Protein AF-A0A1E1VY63-F1 (afdb_monomer_lite)

Structure (mmCIF, N/CA/C/O backbone):
data_AF-A0A1E1VY63-F1
#
_entry.id   AF-A0A1E1VY63-F1
#
loop_
_atom_site.group_PDB
_atom_site.id
_atom_site.type_symbol
_atom_site.label_atom_id
_atom_site.label_alt_id
_atom_site.label_comp_id
_atom_site.label_asym_id
_atom_site.label_entity_id
_atom_site.label_seq_id
_atom_site.pdbx_PDB_ins_code
_atom_site.Cartn_x
_atom_site.Cartn_y
_atom_site.Cartn_z
_atom_site.occupancy
_atom_site.B_iso_or_equiv
_atom_site.auth_seq_id
_atom_site.auth_comp_id
_atom_site.auth_asym_id
_atom_site.auth_atom_id
_atom_site.pdbx_PDB_model_num
ATOM 1 N N . ALA A 1 1 ? -16.453 18.195 1.037 1.00 46.56 1 ALA A N 1
ATOM 2 C CA . ALA A 1 1 ? -15.421 17.141 0.961 1.00 46.56 1 ALA A CA 1
ATOM 3 C C . ALA A 1 1 ? -16.088 15.814 1.289 1.00 46.56 1 ALA A C 1
ATOM 5 O O . ALA A 1 1 ? -16.779 15.755 2.299 1.00 46.56 1 ALA A O 1
ATOM 6 N N . ASN A 1 2 ? -15.951 14.809 0.423 1.00 53.44 2 ASN A N 1
ATOM 7 C CA . ASN A 1 2 ? -16.642 13.525 0.556 1.00 53.44 2 ASN A CA 1
ATOM 8 C C . ASN A 1 2 ? -16.013 12.707 1.696 1.00 53.44 2 ASN A C 1
ATOM 10 O O . ASN A 1 2 ? -14.843 12.323 1.635 1.00 53.44 2 ASN A O 1
ATOM 14 N N . THR A 1 3 ? -16.772 12.477 2.765 1.00 59.41 3 THR A N 1
ATOM 15 C CA . THR A 1 3 ? -16.393 11.555 3.843 1.00 59.41 3 THR A CA 1
ATOM 16 C C . THR A 1 3 ? -16.522 10.128 3.335 1.00 59.41 3 THR A C 1
ATOM 18 O O . THR A 1 3 ? -17.614 9.726 2.935 1.00 59.41 3 THR A O 1
ATOM 21 N N . HIS A 1 4 ? -15.422 9.381 3.347 1.00 68.50 4 HIS A N 1
ATOM 22 C CA . HIS A 1 4 ? -15.419 7.967 2.997 1.00 68.50 4 HIS A CA 1
ATOM 23 C C . HIS A 1 4 ? -15.412 7.170 4.298 1.00 68.50 4 HIS A C 1
ATOM 25 O O . HIS A 1 4 ? -14.669 7.474 5.233 1.00 68.50 4 HIS A O 1
ATOM 31 N N . MET A 1 5 ? -16.284 6.173 4.383 1.00 72.31 5 MET A N 1
ATOM 32 C CA . MET A 1 5 ? -16.351 5.291 5.540 1.00 72.31 5 MET A CA 1
ATOM 33 C C . MET A 1 5 ? -15.782 3.945 5.133 1.00 72.31 5 MET A C 1
ATOM 35 O O . MET A 1 5 ? -16.291 3.315 4.209 1.00 72.31 5 MET A O 1
ATOM 39 N N . LEU A 1 6 ? -14.729 3.528 5.828 1.00 74.25 6 LEU A N 1
ATOM 40 C CA . LEU A 1 6 ? -14.216 2.176 5.710 1.00 74.25 6 LEU A CA 1
ATOM 41 C C . LEU A 1 6 ? -14.984 1.297 6.693 1.00 74.25 6 LEU A C 1
ATOM 43 O O . LEU A 1 6 ? -15.172 1.650 7.864 1.00 74.25 6 LEU A O 1
ATOM 47 N N . TYR A 1 7 ? -15.429 0.151 6.196 1.00 75.12 7 TYR A N 1
ATOM 48 C CA . TYR A 1 7 ? -16.068 -0.891 6.980 1.00 75.12 7 TYR A CA 1
ATOM 49 C C . TYR A 1 7 ? -15.297 -2.179 6.774 1.00 75.12 7 TYR A C 1
ATOM 51 O O . TYR A 1 7 ? -14.903 -2.489 5.651 1.00 75.12 7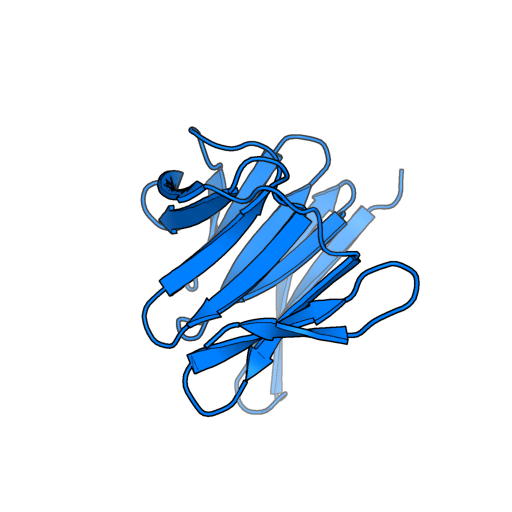 TYR A O 1
ATOM 59 N N . LYS A 1 8 ? -15.123 -2.941 7.847 1.00 74.50 8 LYS A N 1
ATOM 60 C CA . LYS A 1 8 ? -14.529 -4.266 7.782 1.00 74.50 8 LYS A CA 1
ATOM 61 C C . LYS A 1 8 ? -15.587 -5.309 8.082 1.00 74.50 8 LYS A C 1
ATOM 63 O O . LYS A 1 8 ? -16.364 -5.170 9.030 1.00 74.50 8 LYS A O 1
ATOM 68 N N . VAL A 1 9 ? -15.641 -6.307 7.212 1.00 76.00 9 VAL A N 1
ATOM 69 C CA . VAL A 1 9 ? -16.637 -7.369 7.239 1.00 76.00 9 VAL A CA 1
ATOM 70 C C . VAL A 1 9 ? -15.951 -8.656 7.678 1.00 76.00 9 VAL A C 1
ATOM 72 O O . VAL A 1 9 ? -14.944 -9.046 7.097 1.00 76.00 9 VAL A O 1
ATOM 75 N N . TYR A 1 10 ? -16.492 -9.304 8.704 1.00 75.88 10 TYR A N 1
ATOM 76 C CA . TYR A 1 10 ? -15.928 -10.506 9.317 1.00 75.88 10 TYR A CA 1
ATOM 77 C C . TYR A 1 10 ? -16.998 -11.583 9.523 1.00 75.88 10 TYR A C 1
ATOM 79 O O . TYR A 1 10 ? -18.182 -11.372 9.235 1.00 75.88 10 TYR A O 1
ATOM 87 N N . ASP A 1 11 ? -16.576 -12.741 10.037 1.00 67.75 11 ASP A N 1
ATOM 88 C CA . ASP A 1 11 ? -17.444 -13.863 10.414 1.00 67.75 11 ASP A CA 1
ATOM 89 C C . ASP A 1 11 ? -18.350 -14.344 9.273 1.00 67.75 11 ASP A C 1
ATOM 91 O O . ASP A 1 11 ? -19.550 -14.553 9.460 1.00 67.75 11 ASP A O 1
ATOM 95 N N . ASN A 1 12 ? -17.793 -14.500 8.066 1.00 76.56 12 ASN A N 1
ATOM 96 C CA . ASN A 1 12 ? -18.551 -14.853 6.861 1.00 76.56 12 ASN A CA 1
ATOM 97 C C . ASN A 1 12 ? -19.728 -13.890 6.613 1.00 76.56 12 ASN A C 1
ATOM 99 O O . ASN A 1 12 ? -20.874 -14.319 6.471 1.00 76.56 12 ASN A O 1
ATOM 103 N N . PHE A 1 13 ? -19.439 -12.586 6.571 1.00 78.31 13 PHE A N 1
ATOM 104 C CA . PHE A 1 13 ? -20.407 -11.512 6.301 1.00 78.31 13 PHE A CA 1
ATOM 105 C C . PHE A 1 13 ? -21.444 -11.250 7.402 1.00 78.31 13 PHE A C 1
ATOM 107 O O . PHE A 1 13 ? -22.408 -10.520 7.174 1.00 78.31 13 PHE A O 1
ATOM 114 N N . ARG A 1 14 ? -21.263 -11.807 8.606 1.00 70.88 14 ARG A N 1
ATOM 115 C CA . ARG A 1 14 ? -22.208 -11.624 9.724 1.00 70.88 14 ARG A CA 1
ATOM 116 C C . ARG A 1 14 ? -21.928 -10.388 10.565 1.00 70.88 14 ARG A C 1
ATOM 118 O O . ARG A 1 14 ? -22.852 -9.859 11.179 1.00 70.88 14 ARG A O 1
ATOM 125 N N . THR A 1 15 ? -20.685 -9.922 10.568 1.00 69.00 15 THR A N 1
ATOM 126 C CA . THR A 1 15 ? -20.259 -8.787 11.385 1.00 69.00 15 THR A CA 1
ATOM 127 C C . THR A 1 15 ? -19.703 -7.699 10.478 1.00 69.00 15 THR A C 1
ATOM 129 O O . THR A 1 15 ? -18.783 -7.954 9.706 1.00 69.00 15 THR A O 1
ATOM 132 N N . VAL A 1 16 ? -20.239 -6.480 10.576 1.00 73.62 16 VAL A N 1
ATOM 133 C CA . VAL A 1 16 ? -19.714 -5.297 9.878 1.00 73.62 16 VAL A CA 1
ATOM 134 C C . VAL A 1 16 ? -19.351 -4.248 10.919 1.00 73.62 16 VAL A C 1
ATOM 136 O O . VAL A 1 16 ? -20.223 -3.750 11.630 1.00 73.62 16 VAL A O 1
ATOM 139 N N . ALA A 1 17 ? -18.070 -3.903 11.008 1.00 67.06 17 ALA A N 1
ATOM 140 C CA . ALA A 1 17 ? -17.575 -2.867 11.905 1.00 67.06 17 ALA A CA 1
ATOM 141 C C . ALA A 1 17 ? -17.122 -1.652 11.092 1.00 67.06 17 ALA A C 1
ATOM 143 O O . ALA A 1 17 ? -16.327 -1.784 10.161 1.00 67.06 17 ALA A O 1
ATOM 144 N N . LYS A 1 18 ? -17.614 -0.458 11.442 1.00 74.56 18 LYS A N 1
ATOM 145 C CA . LYS A 1 18 ? -17.035 0.790 10.934 1.00 74.56 18 LYS A CA 1
ATOM 146 C C . LYS A 1 18 ? -15.651 0.934 11.549 1.00 74.56 18 LYS A C 1
ATOM 148 O O . LYS A 1 18 ? -15.543 0.984 12.771 1.00 74.56 18 LYS A O 1
ATOM 153 N N . VAL A 1 19 ? -14.632 1.005 10.704 1.00 70.44 19 VAL A N 1
ATOM 154 C CA . VAL A 1 19 ? -13.243 1.043 11.167 1.00 70.44 19 VAL A CA 1
ATOM 155 C C . VAL A 1 19 ? -12.789 2.474 11.400 1.00 70.44 19 VAL A C 1
ATOM 157 O O . VAL A 1 19 ? -12.063 2.724 12.353 1.00 70.44 19 VAL A O 1
ATOM 160 N N . ASP A 1 20 ? -13.266 3.422 10.582 1.00 67.38 20 ASP A N 1
ATOM 161 C CA . ASP A 1 20 ? -12.929 4.833 10.761 1.00 67.38 20 ASP A CA 1
ATOM 162 C C . ASP A 1 20 ? -13.819 5.798 9.940 1.00 67.38 20 ASP A C 1
ATOM 164 O O . ASP A 1 20 ? -14.609 5.391 9.080 1.00 67.38 20 ASP A O 1
ATOM 168 N N . ASN A 1 21 ? -13.707 7.102 10.207 1.00 66.81 21 ASN A N 1
ATOM 169 C CA . ASN A 1 21 ? -14.313 8.195 9.450 1.00 66.81 21 ASN A CA 1
ATOM 170 C C . ASN A 1 21 ? -13.238 8.997 8.695 1.00 66.81 21 ASN A C 1
ATOM 172 O O . ASN A 1 21 ? -12.811 10.067 9.138 1.00 66.81 21 ASN A O 1
ATOM 176 N N . MET A 1 22 ? -12.798 8.478 7.549 1.00 69.25 22 MET A N 1
ATOM 177 C CA . MET A 1 22 ? -11.673 9.039 6.803 1.00 69.25 22 MET A CA 1
ATOM 178 C C . MET A 1 22 ? -12.106 10.087 5.779 1.00 69.25 22 MET A C 1
ATOM 180 O O . MET A 1 22 ? -13.096 9.956 5.053 1.00 69.25 22 MET A O 1
ATOM 184 N N . LYS A 1 23 ? -11.332 11.171 5.695 1.00 68.06 23 LYS A N 1
ATOM 185 C CA . LYS A 1 23 ? -11.506 12.165 4.634 1.00 68.06 23 LYS A CA 1
ATOM 186 C C . LYS A 1 23 ? -10.814 11.649 3.377 1.00 68.06 23 LYS A C 1
ATOM 188 O O . LYS A 1 23 ? -9.597 11.521 3.388 1.00 68.06 23 LYS A O 1
ATOM 193 N N . THR A 1 24 ? -11.590 11.412 2.318 1.00 79.88 24 THR A N 1
ATOM 194 C CA . THR A 1 24 ? -11.089 11.123 0.961 1.00 79.88 24 THR A CA 1
ATOM 195 C C . THR A 1 24 ? -10.043 10.002 0.914 1.00 79.88 24 THR A C 1
ATOM 197 O O . THR A 1 24 ? -8.848 10.275 0.816 1.00 79.88 24 THR A O 1
ATOM 200 N N . VAL A 1 25 ? -10.502 8.749 0.978 1.00 85.00 25 VAL A N 1
ATOM 201 C CA . VAL A 1 25 ? -9.662 7.583 0.654 1.00 85.00 25 VAL A CA 1
ATOM 202 C C . VAL A 1 25 ? -9.495 7.534 -0.863 1.00 85.00 25 VAL A C 1
ATOM 204 O O . VAL A 1 25 ? -10.484 7.643 -1.585 1.00 85.00 25 VAL A O 1
ATOM 207 N N . ILE A 1 26 ? -8.250 7.448 -1.325 1.00 87.31 26 ILE A N 1
ATOM 208 C CA . ILE A 1 26 ? -7.876 7.496 -2.747 1.00 87.31 26 ILE A CA 1
ATOM 209 C C . ILE A 1 26 ? -7.585 6.086 -3.267 1.00 87.31 26 ILE A C 1
ATOM 211 O O . ILE A 1 26 ? -7.984 5.753 -4.374 1.00 87.31 26 ILE A O 1
ATOM 215 N N . GLU A 1 27 ? -6.924 5.276 -2.446 1.00 89.25 27 GLU A N 1
ATOM 216 C CA . GLU A 1 27 ? -6.491 3.911 -2.744 1.00 89.25 27 GLU A CA 1
ATOM 217 C C . GLU A 1 27 ? -6.514 3.126 -1.430 1.00 89.25 27 GLU A C 1
ATOM 219 O O . GLU A 1 27 ? -6.179 3.695 -0.381 1.00 89.25 27 GLU A O 1
ATOM 224 N N . PHE A 1 28 ? -6.936 1.864 -1.453 1.00 92.00 28 PHE A N 1
ATOM 225 C CA . PHE A 1 28 ? -6.905 1.010 -0.269 1.00 92.00 28 PHE A CA 1
ATOM 226 C C . PHE A 1 28 ? -6.858 -0.469 -0.633 1.00 92.00 28 PHE A C 1
ATOM 228 O O . PHE A 1 28 ? -7.422 -0.886 -1.636 1.00 92.00 28 PHE A O 1
ATOM 235 N N . GLU A 1 29 ? -6.258 -1.263 0.246 1.00 92.06 29 GLU A N 1
ATOM 236 C CA . GLU A 1 29 ? -6.202 -2.712 0.108 1.00 92.06 29 GLU A CA 1
ATOM 237 C C . GLU A 1 29 ? -6.187 -3.393 1.483 1.00 92.06 29 GLU A C 1
ATOM 239 O O . GLU A 1 29 ? -5.822 -2.781 2.493 1.00 92.06 29 GLU A O 1
ATOM 244 N N . VAL A 1 30 ? -6.614 -4.654 1.537 1.00 91.00 30 VAL A N 1
ATOM 245 C CA . VAL A 1 30 ? -6.629 -5.466 2.758 1.00 91.00 30 VAL A CA 1
ATOM 246 C C . VAL A 1 30 ? -5.615 -6.595 2.641 1.00 91.00 30 VAL A C 1
ATOM 248 O O . VAL A 1 30 ? -5.691 -7.415 1.733 1.00 91.00 30 VAL A O 1
ATOM 251 N N . ASP A 1 31 ? -4.680 -6.662 3.587 1.00 91.12 31 ASP A N 1
ATOM 252 C CA . ASP A 1 31 ? -3.678 -7.727 3.602 1.00 91.12 31 ASP A CA 1
ATOM 253 C C . ASP A 1 31 ? -4.205 -9.042 4.208 1.00 91.12 31 ASP A C 1
ATOM 255 O O . ASP A 1 31 ? -5.276 -9.110 4.821 1.00 91.12 31 ASP A O 1
ATOM 259 N N . ASN A 1 32 ? -3.411 -10.107 4.086 1.00 88.50 32 ASN A N 1
ATOM 260 C CA . ASN A 1 32 ? -3.750 -11.435 4.612 1.00 88.50 32 ASN A CA 1
ATOM 261 C C . ASN A 1 32 ? -3.844 -11.491 6.148 1.00 88.50 32 ASN A C 1
ATOM 263 O O . ASN A 1 32 ? -4.468 -12.394 6.708 1.00 88.50 32 ASN A O 1
ATOM 267 N N . GLN A 1 33 ? -3.272 -10.513 6.855 1.00 89.12 33 GLN A N 1
ATOM 268 C CA . GLN A 1 33 ? -3.403 -10.355 8.306 1.00 89.12 33 GLN A CA 1
ATOM 269 C C . GLN A 1 33 ? -4.624 -9.509 8.690 1.00 89.12 33 GLN A C 1
ATOM 271 O O . GLN A 1 33 ? -4.857 -9.236 9.871 1.00 89.12 33 GLN A O 1
ATOM 276 N N . SER A 1 34 ? -5.444 -9.150 7.699 1.00 87.88 34 SER A N 1
ATOM 277 C CA . SER A 1 34 ? -6.617 -8.304 7.831 1.00 87.88 34 SER A CA 1
ATOM 278 C C . SER A 1 34 ? -6.294 -6.868 8.264 1.00 87.88 34 SER A C 1
ATOM 280 O O . SER A 1 34 ? -7.140 -6.214 8.876 1.00 87.88 34 SER A O 1
ATOM 282 N N . ASN A 1 35 ? -5.108 -6.342 7.979 1.00 90.94 35 ASN A N 1
ATOM 283 C CA . ASN A 1 35 ? -4.862 -4.907 8.106 1.00 90.94 35 ASN A CA 1
ATOM 284 C C . ASN A 1 35 ? -5.372 -4.187 6.851 1.00 90.94 35 ASN A C 1
ATOM 286 O O . ASN A 1 35 ? -5.318 -4.734 5.752 1.00 90.94 35 ASN A O 1
ATOM 290 N N . ILE A 1 36 ? -5.882 -2.965 7.014 1.00 92.06 36 ILE A N 1
ATOM 291 C CA . ILE A 1 36 ? -6.319 -2.119 5.897 1.00 92.06 36 ILE A CA 1
ATOM 292 C C . ILE A 1 36 ? -5.231 -1.090 5.631 1.00 92.06 36 ILE A C 1
ATOM 294 O O . ILE A 1 36 ? -4.999 -0.211 6.458 1.00 92.06 36 ILE A O 1
ATOM 298 N N . HIS A 1 37 ? -4.609 -1.158 4.466 1.00 93.81 37 HIS A N 1
ATOM 299 C CA . HIS A 1 37 ? -3.651 -0.166 3.991 1.00 93.81 37 HIS A CA 1
ATOM 300 C C . HIS A 1 37 ? -4.396 0.834 3.131 1.00 93.81 37 HIS A C 1
ATOM 302 O O . HIS A 1 37 ? -5.210 0.440 2.303 1.00 93.81 37 HIS A O 1
ATOM 308 N N . TYR A 1 38 ? -4.179 2.128 3.338 1.00 93.44 38 TYR A N 1
ATOM 309 C CA . TYR A 1 38 ? -4.913 3.131 2.580 1.00 93.44 38 TYR A CA 1
ATOM 310 C C . TYR A 1 38 ? -4.159 4.443 2.435 1.00 93.44 38 TYR A C 1
ATOM 312 O O . TYR A 1 38 ? -3.439 4.901 3.324 1.00 93.44 38 TYR A O 1
ATOM 320 N N . VAL A 1 39 ? -4.388 5.090 1.300 1.00 92.94 39 VAL A N 1
ATOM 321 C CA . VAL A 1 39 ? -3.936 6.446 1.021 1.00 92.94 39 VAL A CA 1
ATOM 322 C C . VAL A 1 39 ? -5.107 7.394 1.206 1.00 92.94 39 VAL A C 1
ATOM 324 O O . VAL A 1 39 ? -6.175 7.233 0.614 1.00 92.94 39 VAL A O 1
ATOM 327 N N . ALA A 1 40 ? -4.883 8.427 2.006 1.00 90.88 40 ALA A N 1
ATOM 328 C CA . ALA A 1 40 ? -5.759 9.580 2.111 1.00 90.88 40 ALA A CA 1
ATOM 329 C C . ALA A 1 40 ? -5.000 10.845 1.695 1.00 90.88 40 ALA A C 1
ATOM 331 O O . ALA A 1 40 ? -3.775 10.848 1.586 1.00 90.88 40 ALA A O 1
ATOM 332 N N . MET A 1 41 ? -5.708 11.966 1.533 1.00 85.94 41 MET A N 1
ATOM 333 C CA . MET A 1 41 ? -5.090 13.247 1.139 1.00 85.94 41 MET A CA 1
ATOM 334 C C . MET A 1 41 ? -3.865 13.663 1.977 1.00 85.94 41 MET A C 1
ATOM 336 O O . MET A 1 41 ? -3.015 14.401 1.489 1.00 85.94 41 MET A O 1
ATOM 340 N N . CYS A 1 42 ? -3.793 13.245 3.244 1.00 87.44 42 CYS A N 1
ATOM 341 C CA . CYS A 1 42 ? -2.761 13.678 4.190 1.00 87.44 42 CYS A CA 1
ATOM 342 C C . CYS A 1 42 ? -1.667 12.628 4.455 1.00 87.44 42 CYS A C 1
ATOM 344 O O . CYS A 1 42 ? -0.822 12.844 5.338 1.00 87.44 42 CYS A O 1
ATOM 346 N N . GLY A 1 43 ? -1.682 11.501 3.741 1.00 93.25 43 GLY A N 1
ATOM 347 C CA . GLY A 1 43 ? -0.653 10.480 3.876 1.00 93.25 43 GLY A CA 1
ATOM 348 C C . GLY A 1 43 ? -1.104 9.061 3.551 1.00 93.25 43 GLY A C 1
ATOM 349 O O . GLY A 1 43 ? -2.264 8.798 3.231 1.00 93.25 43 GLY A O 1
ATOM 350 N N . LEU A 1 44 ? -0.148 8.155 3.726 1.00 95.19 44 LEU A N 1
ATOM 351 C CA . LEU A 1 44 ? -0.337 6.716 3.755 1.00 95.19 44 LEU A CA 1
ATOM 352 C C . LEU A 1 44 ? -0.557 6.272 5.204 1.00 95.19 44 LEU A C 1
ATOM 354 O O . LEU A 1 44 ? 0.142 6.714 6.122 1.00 95.19 44 LEU A O 1
ATOM 358 N N . TYR A 1 45 ? -1.531 5.399 5.402 1.00 94.31 45 TYR A N 1
ATOM 359 C CA . TYR A 1 45 ? -1.962 4.928 6.705 1.00 94.31 45 TYR A CA 1
ATOM 360 C C . TYR A 1 45 ? -2.241 3.428 6.660 1.00 94.31 45 TYR A C 1
ATOM 362 O O . TYR A 1 45 ? -2.528 2.862 5.605 1.00 94.31 45 TYR A O 1
ATOM 370 N N . CYS A 1 46 ? -2.195 2.804 7.828 1.00 93.81 46 CYS A N 1
ATOM 371 C CA . CYS A 1 46 ? -2.623 1.437 8.037 1.00 93.81 46 CYS A CA 1
ATOM 372 C C . CYS A 1 46 ? -3.581 1.371 9.228 1.00 93.81 46 CYS A C 1
ATOM 374 O O . CYS A 1 46 ? -3.308 1.962 10.271 1.00 93.81 46 CYS A O 1
ATOM 376 N N . ILE A 1 47 ? -4.692 0.654 9.079 1.00 91.88 47 ILE A N 1
ATOM 377 C CA . ILE A 1 47 ? -5.558 0.254 10.187 1.00 91.88 47 ILE A CA 1
ATOM 378 C C . ILE A 1 47 ? -5.227 -1.195 10.511 1.00 91.88 47 ILE A C 1
ATOM 380 O O . ILE A 1 47 ? -5.486 -2.088 9.702 1.00 91.88 47 ILE A O 1
ATOM 384 N N . THR A 1 48 ? -4.661 -1.438 11.687 1.00 89.56 48 THR A N 1
ATOM 385 C CA . THR A 1 48 ? -4.310 -2.792 12.113 1.00 89.56 48 THR A CA 1
ATOM 386 C C . THR A 1 48 ? -5.567 -3.625 12.372 1.00 89.56 48 THR A C 1
ATOM 388 O O . THR A 1 48 ? -6.666 -3.098 12.581 1.00 89.56 48 THR A O 1
ATOM 391 N N . LYS A 1 49 ? -5.421 -4.952 12.419 1.00 84.00 49 LYS A N 1
ATOM 392 C CA . LYS A 1 49 ? -6.505 -5.864 12.828 1.00 84.00 49 LYS A CA 1
ATOM 393 C C . LYS A 1 49 ? -7.132 -5.515 14.189 1.00 84.00 49 LYS A C 1
ATOM 395 O O . LYS A 1 49 ? -8.300 -5.825 14.404 1.00 84.00 49 LYS A O 1
ATOM 400 N N . ASP A 1 50 ? -6.367 -4.861 15.064 1.00 84.75 50 ASP A N 1
ATOM 401 C CA . ASP A 1 50 ? -6.773 -4.442 16.408 1.00 84.75 50 ASP A CA 1
ATOM 402 C C . ASP A 1 50 ? -7.382 -3.021 16.419 1.00 84.75 50 ASP A C 1
ATOM 404 O O . ASP A 1 50 ? -7.654 -2.463 17.480 1.00 84.75 50 ASP A O 1
ATOM 408 N N . HIS A 1 51 ? -7.644 -2.453 15.234 1.00 84.19 51 HIS A N 1
ATOM 409 C CA . HIS A 1 51 ? -8.219 -1.123 14.998 1.00 84.19 51 HIS A CA 1
ATOM 410 C C . HIS A 1 51 ? -7.326 0.056 15.416 1.00 84.19 51 HIS A C 1
ATOM 412 O O . HIS A 1 51 ? -7.818 1.162 15.644 1.00 84.19 51 HIS A O 1
ATOM 418 N N . GLU A 1 52 ? -6.011 -0.151 15.487 1.00 89.12 52 GLU A N 1
ATOM 419 C CA . GLU A 1 52 ? -5.053 0.942 15.648 1.00 89.12 52 GLU A CA 1
ATOM 420 C C . GLU A 1 52 ? -4.765 1.594 14.293 1.00 89.12 52 GLU A C 1
ATOM 422 O O . GLU A 1 52 ? -4.539 0.901 13.303 1.00 89.12 52 GLU A O 1
ATOM 427 N N . ILE A 1 53 ? -4.750 2.927 14.252 1.00 90.69 53 ILE A N 1
ATOM 428 C CA . ILE A 1 53 ? -4.425 3.690 13.045 1.00 90.69 53 ILE A CA 1
ATOM 429 C C . ILE A 1 53 ? -2.966 4.128 13.123 1.00 90.69 53 ILE A C 1
ATOM 431 O O . ILE A 1 53 ? -2.598 4.971 13.945 1.00 90.69 53 ILE A O 1
ATOM 435 N N . VAL A 1 54 ? -2.148 3.600 12.222 1.00 95.12 54 VAL A N 1
ATOM 436 C CA . VAL A 1 54 ? -0.722 3.897 12.121 1.00 95.12 54 VAL A CA 1
ATOM 437 C C . VAL A 1 54 ? -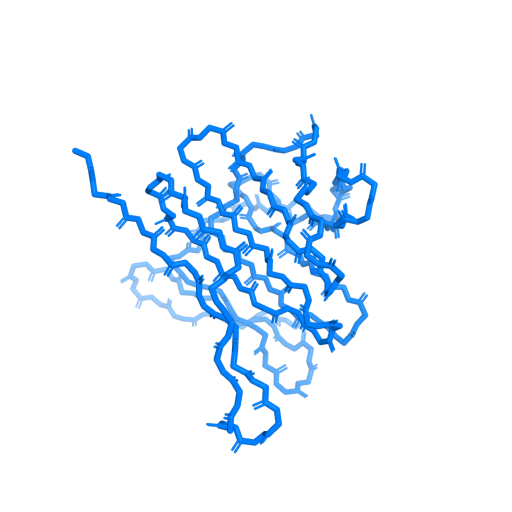0.469 4.712 10.859 1.00 95.12 54 VAL A C 1
ATOM 439 O O . VAL A 1 54 ? -0.783 4.287 9.750 1.00 95.12 54 VAL A O 1
ATOM 442 N N . LYS A 1 55 ? 0.112 5.906 11.008 1.00 95.69 55 LYS A N 1
ATOM 443 C CA . LYS A 1 55 ? 0.549 6.719 9.866 1.00 95.69 55 LYS A CA 1
ATOM 444 C C . LYS A 1 55 ? 1.942 6.281 9.417 1.00 95.69 55 LYS A C 1
ATOM 446 O O . LYS A 1 55 ? 2.844 6.193 10.251 1.00 95.69 55 LYS A O 1
ATOM 451 N N . ASN A 1 56 ? 2.128 6.087 8.113 1.00 97.56 56 ASN A N 1
ATOM 452 C CA . ASN A 1 56 ? 3.452 5.859 7.549 1.00 97.56 56 ASN A CA 1
ATOM 453 C C . ASN A 1 56 ? 4.285 7.156 7.583 1.00 97.56 56 ASN A C 1
ATOM 455 O O . ASN A 1 56 ? 3.789 8.247 7.285 1.00 97.56 56 ASN A O 1
ATOM 459 N N . LYS A 1 57 ? 5.535 7.040 8.031 1.00 97.62 57 LYS A N 1
ATOM 460 C CA . LYS A 1 57 ? 6.452 8.159 8.289 1.00 97.62 57 LYS A CA 1
ATOM 461 C C . LYS A 1 57 ? 7.429 8.384 7.139 1.00 97.62 57 LYS A C 1
ATOM 463 O O . LYS A 1 57 ? 7.890 9.509 6.967 1.00 97.62 57 LYS A O 1
ATOM 468 N N . ASP A 1 58 ? 7.705 7.335 6.370 1.00 97.62 58 ASP A N 1
ATOM 469 C CA . ASP A 1 58 ? 8.683 7.343 5.280 1.00 97.62 58 ASP A CA 1
ATOM 470 C C . ASP A 1 58 ? 8.015 7.657 3.939 1.00 97.62 58 ASP A C 1
ATOM 472 O O . ASP A 1 58 ? 8.597 8.315 3.078 1.00 97.62 58 ASP A O 1
ATOM 476 N N . LEU A 1 59 ? 6.764 7.219 3.779 1.00 96.38 59 LEU A N 1
ATOM 477 C CA . LEU A 1 59 ? 5.941 7.442 2.602 1.00 96.38 59 LEU A CA 1
ATOM 478 C C . LEU A 1 59 ? 4.618 8.104 2.967 1.00 96.38 59 LEU A C 1
ATOM 480 O O . LEU A 1 59 ? 3.983 7.836 3.983 1.00 96.38 59 LEU A O 1
ATOM 484 N N . ASN A 1 60 ? 4.167 8.950 2.058 1.00 95.00 60 ASN A N 1
ATOM 485 C CA . ASN A 1 60 ? 2.933 9.712 2.149 1.00 95.00 60 ASN A CA 1
ATOM 486 C C . ASN A 1 60 ? 1.969 9.404 0.995 1.00 95.00 60 ASN A C 1
ATOM 488 O O . ASN A 1 60 ? 0.808 9.796 1.068 1.00 95.00 60 ASN A O 1
ATOM 492 N N . LEU A 1 61 ? 2.424 8.693 -0.036 1.00 94.12 61 LEU A N 1
ATOM 493 C CA . LEU 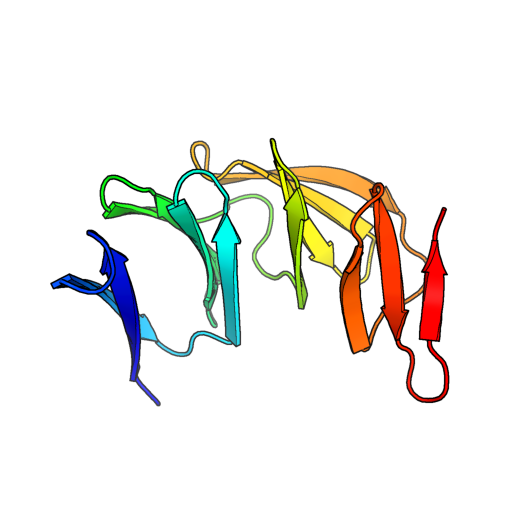A 1 61 ? 1.629 8.307 -1.194 1.00 94.12 61 LEU A CA 1
ATOM 494 C C . LEU A 1 61 ? 2.181 7.011 -1.786 1.00 94.12 61 LEU A C 1
ATOM 496 O O . LEU A 1 61 ? 3.394 6.860 -1.914 1.00 94.12 61 LEU A O 1
ATOM 500 N N . VAL A 1 62 ? 1.276 6.129 -2.186 1.00 94.31 62 VAL A N 1
ATOM 501 C CA . VAL A 1 62 ? 1.514 5.034 -3.130 1.00 94.31 62 VAL A CA 1
ATOM 502 C C . VAL A 1 62 ? 0.349 5.029 -4.114 1.00 94.31 62 VAL A C 1
ATOM 504 O O . VAL A 1 62 ? -0.739 5.501 -3.780 1.00 94.31 62 VAL A O 1
ATOM 507 N N . TYR A 1 63 ? 0.580 4.554 -5.329 1.00 91.94 63 TYR A N 1
ATOM 508 C CA . TYR A 1 63 ? -0.441 4.542 -6.376 1.00 91.94 63 TYR A CA 1
ATOM 509 C C . TYR A 1 63 ? -1.181 3.216 -6.455 1.00 91.94 63 TYR A C 1
ATOM 511 O O . TYR A 1 63 ? -2.339 3.206 -6.845 1.00 91.94 63 TYR A O 1
ATOM 519 N N . HIS A 1 64 ? -0.524 2.129 -6.053 1.00 92.06 64 HIS A N 1
ATOM 520 C CA . HIS A 1 64 ? -1.127 0.809 -5.948 1.00 92.06 64 HIS A CA 1
ATOM 521 C C . HIS A 1 64 ? -0.566 0.073 -4.737 1.00 92.06 64 HIS A C 1
ATOM 523 O O . HIS A 1 64 ? 0.594 0.277 -4.358 1.00 92.06 64 HIS A O 1
ATOM 529 N N . PHE A 1 65 ? -1.380 -0.812 -4.173 1.00 93.12 65 PHE A N 1
ATOM 530 C CA . PHE A 1 65 ? -0.927 -1.834 -3.242 1.00 93.12 65 PHE A CA 1
ATOM 531 C C . PHE A 1 65 ? -0.856 -3.180 -3.954 1.00 93.12 65 PHE A C 1
ATOM 533 O O . PHE A 1 65 ? -1.674 -3.482 -4.818 1.00 93.12 65 PHE A O 1
ATOM 540 N N . LEU A 1 66 ? 0.122 -3.990 -3.572 1.00 91.25 66 LEU A N 1
ATOM 541 C CA . LEU A 1 66 ? 0.218 -5.387 -3.958 1.00 91.25 66 LEU A CA 1
ATOM 542 C C . LEU A 1 66 ? 0.338 -6.225 -2.688 1.00 91.25 66 LEU A C 1
ATOM 544 O O . LEU A 1 66 ? 1.217 -5.971 -1.862 1.00 91.25 66 LEU A O 1
ATOM 548 N N . ILE A 1 67 ? -0.544 -7.208 -2.528 1.00 90.38 67 ILE A N 1
ATOM 549 C CA . ILE A 1 67 ? -0.542 -8.101 -1.368 1.00 90.38 67 ILE A CA 1
ATOM 550 C C . ILE A 1 67 ? 0.133 -9.410 -1.751 1.00 90.38 67 ILE A C 1
ATOM 552 O O . ILE A 1 67 ? -0.314 -10.104 -2.659 1.00 90.38 67 ILE A O 1
ATOM 556 N N . ASP A 1 68 ? 1.202 -9.720 -1.033 1.00 83.50 68 ASP A N 1
ATOM 557 C CA . ASP A 1 68 ? 1.870 -11.016 -1.015 1.00 83.50 68 ASP A CA 1
ATOM 558 C C . ASP A 1 68 ? 1.498 -11.756 0.288 1.00 83.50 68 ASP A C 1
ATOM 560 O O . ASP A 1 68 ? 0.967 -11.154 1.228 1.00 83.50 68 ASP A O 1
ATOM 564 N N . GLU A 1 69 ? 1.757 -13.063 0.377 1.00 80.75 69 GLU A N 1
ATOM 565 C CA . GLU A 1 69 ? 1.398 -13.875 1.553 1.00 80.75 69 GLU A CA 1
ATOM 566 C C . GLU A 1 69 ? 1.943 -13.278 2.861 1.00 80.75 69 GLU A C 1
ATOM 568 O O . GLU A 1 69 ? 1.238 -13.234 3.873 1.00 80.75 69 GLU A O 1
ATOM 573 N N . GLU A 1 70 ? 3.169 -12.753 2.820 1.00 84.56 70 GLU A N 1
ATOM 574 C CA . GLU A 1 70 ? 3.868 -12.221 3.993 1.00 84.56 70 GLU A CA 1
ATOM 575 C C . GLU A 1 70 ? 4.002 -10.693 4.012 1.00 84.56 70 GLU A C 1
ATOM 577 O O . GLU A 1 70 ? 4.405 -10.128 5.034 1.00 84.56 70 GLU A O 1
ATOM 582 N N . ARG A 1 71 ? 3.729 -10.008 2.895 1.00 90.56 71 ARG A N 1
ATOM 583 C CA . ARG A 1 71 ? 4.112 -8.601 2.706 1.00 90.56 71 ARG A CA 1
ATOM 584 C C . ARG A 1 71 ? 3.019 -7.795 2.032 1.00 90.56 71 ARG A C 1
ATOM 586 O O . ARG A 1 71 ? 2.273 -8.284 1.195 1.00 90.56 71 ARG A O 1
ATOM 593 N N . THR A 1 72 ? 2.974 -6.513 2.362 1.00 94.31 72 THR A N 1
ATOM 594 C CA . THR A 1 72 ? 2.231 -5.522 1.584 1.00 94.31 72 THR A CA 1
ATOM 595 C C . THR A 1 72 ? 3.229 -4.612 0.906 1.00 94.31 72 THR A C 1
ATOM 597 O O . THR A 1 72 ? 4.057 -3.986 1.570 1.00 94.31 72 THR A O 1
ATOM 600 N N . LEU A 1 73 ? 3.158 -4.544 -0.417 1.00 94.19 73 LEU A N 1
ATOM 601 C CA . LEU A 1 73 ? 4.015 -3.686 -1.211 1.00 94.19 73 LEU A CA 1
ATOM 602 C C . LEU A 1 73 ? 3.241 -2.455 -1.672 1.00 94.19 73 LEU A C 1
ATOM 604 O O . LEU A 1 73 ? 2.104 -2.549 -2.124 1.00 94.19 73 LEU A O 1
ATOM 608 N N . GLY A 1 74 ? 3.877 -1.297 -1.574 1.00 94.19 74 GLY A N 1
ATOM 609 C CA . GLY A 1 74 ? 3.425 -0.050 -2.164 1.00 94.19 74 GLY A CA 1
ATOM 610 C C . GLY A 1 74 ? 4.172 0.229 -3.457 1.00 94.19 74 GLY A C 1
ATOM 611 O O . GLY A 1 74 ? 5.402 0.243 -3.475 1.00 94.19 74 GLY A O 1
ATOM 612 N N . VAL A 1 75 ? 3.436 0.492 -4.529 1.00 92.81 75 VAL A N 1
ATOM 613 C CA . VAL A 1 75 ? 4.006 0.875 -5.822 1.00 92.81 75 VAL A CA 1
ATOM 614 C C . VAL A 1 75 ? 3.954 2.392 -5.957 1.00 92.81 75 VAL A C 1
ATOM 616 O O . VAL A 1 75 ? 2.893 3.008 -5.826 1.00 92.81 75 VAL A O 1
ATOM 619 N N . LYS A 1 76 ? 5.109 3.003 -6.214 1.00 91.69 76 LYS A N 1
ATOM 620 C CA . LYS A 1 76 ? 5.287 4.441 -6.427 1.00 91.69 76 LYS A CA 1
ATOM 621 C C . LYS A 1 76 ? 6.015 4.675 -7.753 1.00 91.69 76 LYS A C 1
ATOM 623 O O . LYS A 1 76 ? 6.608 3.755 -8.299 1.00 91.69 76 LYS A O 1
ATOM 628 N N . GLU A 1 77 ? 5.974 5.898 -8.276 1.00 88.62 77 GLU A N 1
ATOM 629 C CA . GLU A 1 77 ? 6.646 6.281 -9.534 1.00 88.62 77 GLU A CA 1
ATOM 630 C C . GLU A 1 77 ? 8.117 5.862 -9.620 1.00 88.62 77 GLU A C 1
ATOM 632 O O . GLU A 1 77 ? 8.604 5.565 -10.702 1.00 88.62 77 GLU A O 1
ATOM 637 N N . ASP A 1 78 ? 8.821 5.850 -8.492 1.00 91.06 78 ASP A N 1
ATOM 638 C CA . ASP A 1 78 ? 10.249 5.571 -8.412 1.00 91.06 78 ASP A CA 1
ATOM 639 C C . ASP A 1 78 ? 10.582 4.134 -8.003 1.00 91.06 78 ASP A C 1
ATOM 641 O O . ASP A 1 78 ? 11.765 3.784 -7.960 1.00 91.06 78 ASP A O 1
ATOM 645 N N . GLY A 1 79 ? 9.596 3.299 -7.666 1.00 92.44 79 GLY A N 1
ATOM 646 C CA . GLY A 1 79 ? 9.877 1.930 -7.255 1.00 92.44 79 GLY A CA 1
ATOM 647 C C . GLY A 1 79 ? 8.796 1.231 -6.446 1.00 92.44 79 GLY A C 1
ATOM 648 O O . GLY A 1 79 ? 7.687 1.727 -6.245 1.00 92.44 79 GLY A O 1
ATOM 649 N N . ILE A 1 80 ? 9.175 0.055 -5.955 1.00 92.75 80 ILE A N 1
ATOM 650 C CA . ILE A 1 80 ? 8.353 -0.808 -5.109 1.00 92.75 80 ILE A CA 1
ATOM 651 C C . ILE A 1 80 ? 8.903 -0.764 -3.686 1.00 92.75 80 ILE A C 1
ATOM 653 O O . ILE A 1 80 ? 10.109 -0.899 -3.464 1.00 92.75 80 ILE A O 1
ATOM 657 N N . TYR A 1 81 ? 8.006 -0.597 -2.721 1.00 95.94 81 TYR A N 1
ATOM 658 C CA . TYR A 1 81 ? 8.326 -0.434 -1.311 1.00 95.94 81 TYR A CA 1
ATOM 659 C C . TYR A 1 81 ? 7.638 -1.504 -0.477 1.00 95.94 81 TYR A C 1
ATOM 661 O O . TYR A 1 81 ? 6.440 -1.707 -0.617 1.00 95.94 81 TYR A O 1
ATOM 669 N N . ASN A 1 82 ? 8.359 -2.146 0.433 1.00 96.12 82 ASN A N 1
ATOM 670 C CA . ASN A 1 82 ? 7.759 -2.957 1.482 1.00 96.12 82 ASN A CA 1
ATOM 671 C C . ASN A 1 82 ? 7.172 -2.043 2.559 1.00 96.12 82 ASN A C 1
ATOM 673 O O . ASN A 1 82 ? 7.888 -1.191 3.087 1.00 96.12 82 ASN A O 1
ATOM 677 N N . ILE A 1 83 ? 5.896 -2.215 2.894 1.00 97.00 83 ILE A N 1
ATOM 678 C CA . ILE A 1 83 ? 5.200 -1.395 3.887 1.00 97.00 83 ILE A CA 1
ATOM 679 C C . ILE A 1 83 ? 5.117 -2.158 5.207 1.00 97.00 83 ILE A C 1
ATOM 681 O O . ILE A 1 83 ? 4.474 -3.201 5.304 1.00 97.00 83 ILE A O 1
ATOM 685 N N . ASP A 1 84 ? 5.706 -1.588 6.256 1.00 95.62 84 ASP A N 1
ATOM 686 C CA . ASP A 1 84 ? 5.533 -2.068 7.623 1.00 95.62 84 ASP A CA 1
ATOM 687 C C . ASP A 1 84 ? 4.389 -1.299 8.293 1.00 95.62 84 ASP A C 1
ATOM 689 O O . ASP A 1 84 ? 4.550 -0.178 8.789 1.00 95.62 84 ASP A O 1
ATOM 693 N N . CYS A 1 85 ? 3.215 -1.931 8.303 1.00 92.88 85 CYS A N 1
ATOM 694 C CA . CYS A 1 85 ? 2.011 -1.397 8.935 1.00 92.88 85 CYS A CA 1
ATOM 695 C C . CYS A 1 85 ? 2.203 -1.125 10.433 1.00 92.88 85 CYS A C 1
ATOM 697 O O . CYS A 1 85 ? 1.721 -0.115 10.942 1.00 92.88 85 CYS A O 1
ATOM 699 N N . LYS A 1 86 ? 2.915 -2.005 11.147 1.00 92.44 86 LYS A N 1
ATOM 700 C CA . LYS A 1 86 ? 3.040 -1.941 12.607 1.00 92.44 86 LYS A CA 1
ATOM 701 C C . LYS A 1 86 ? 3.923 -0.777 13.039 1.00 92.44 86 LYS A C 1
ATOM 703 O O . LYS A 1 86 ? 3.597 -0.069 13.988 1.00 92.44 86 LYS A O 1
ATOM 708 N N . ASN A 1 87 ? 5.046 -0.584 12.354 1.00 95.12 87 ASN A N 1
ATOM 709 C CA . ASN A 1 87 ? 6.002 0.470 12.692 1.00 95.12 87 ASN A CA 1
ATOM 710 C C . ASN A 1 87 ? 5.699 1.803 11.983 1.00 95.12 87 ASN A C 1
ATOM 712 O O . ASN A 1 87 ? 6.196 2.862 12.402 1.00 95.12 87 ASN A O 1
ATOM 716 N N . GLY A 1 88 ? 4.857 1.762 10.945 1.00 95.81 88 GLY A N 1
ATOM 717 C CA . GLY A 1 88 ? 4.544 2.906 10.098 1.00 95.81 88 GLY A CA 1
ATOM 718 C C . GLY A 1 88 ? 5.752 3.331 9.272 1.00 95.81 88 GLY A C 1
ATOM 719 O O . GLY A 1 88 ? 6.039 4.524 9.187 1.00 95.81 88 GLY A O 1
ATOM 720 N N . THR A 1 89 ? 6.488 2.369 8.723 1.00 97.94 89 THR A N 1
ATOM 721 C CA . THR A 1 89 ? 7.724 2.596 7.959 1.00 97.94 89 THR A CA 1
ATOM 722 C C . THR A 1 89 ? 7.644 1.940 6.587 1.00 97.94 89 THR A C 1
ATOM 724 O O . THR A 1 89 ? 6.750 1.131 6.327 1.00 97.94 89 THR A O 1
ATOM 727 N N . ALA A 1 90 ? 8.544 2.307 5.682 1.00 97.75 90 ALA A N 1
ATOM 728 C CA . ALA A 1 90 ? 8.632 1.705 4.361 1.00 97.75 90 ALA A CA 1
ATOM 729 C C . ALA A 1 90 ? 10.081 1.556 3.890 1.00 97.75 90 ALA A C 1
ATOM 731 O O . ALA A 1 90 ? 10.895 2.466 4.027 1.00 97.75 90 ALA A O 1
ATOM 732 N N . GLU A 1 91 ? 10.380 0.415 3.278 1.00 97.62 91 GLU A N 1
ATOM 733 C CA . GLU A 1 91 ? 11.699 0.092 2.733 1.00 97.62 91 GLU A CA 1
ATOM 734 C C . GLU A 1 91 ? 11.608 -0.070 1.217 1.00 97.62 91 GLU A C 1
ATOM 736 O O . GLU A 1 91 ? 10.770 -0.822 0.725 1.00 97.62 91 GLU A O 1
ATOM 741 N N . LYS A 1 92 ? 12.473 0.610 0.459 1.00 96.31 92 LYS A N 1
ATOM 742 C CA . LYS A 1 92 ? 12.521 0.437 -0.996 1.00 96.31 92 LYS A CA 1
ATOM 743 C C . LYS A 1 92 ? 13.153 -0.913 -1.334 1.00 96.31 92 LYS A C 1
ATOM 745 O O . LYS A 1 92 ? 14.293 -1.160 -0.956 1.00 96.31 92 LYS A O 1
ATOM 750 N N . LEU A 1 93 ? 12.431 -1.753 -2.070 1.00 93.12 93 LEU A N 1
ATOM 751 C CA . LEU A 1 93 ? 12.912 -3.069 -2.498 1.00 93.12 93 LEU A CA 1
ATOM 752 C C . LEU A 1 93 ? 13.473 -3.062 -3.919 1.00 93.12 93 LEU A C 1
ATOM 754 O O . LEU A 1 93 ? 14.405 -3.806 -4.213 1.00 93.12 93 LEU A O 1
ATOM 758 N N . ALA A 1 94 ? 12.891 -2.251 -4.802 1.00 90.38 94 ALA A N 1
ATOM 759 C CA . ALA A 1 94 ? 13.273 -2.205 -6.206 1.00 90.38 94 ALA A CA 1
ATOM 760 C C . ALA A 1 94 ? 13.040 -0.816 -6.803 1.00 90.38 94 ALA A C 1
ATOM 762 O O . ALA A 1 94 ? 12.095 -0.117 -6.427 1.00 90.38 94 ALA A O 1
ATOM 763 N N . ASP A 1 95 ? 13.895 -0.439 -7.751 1.00 91.12 95 ASP A N 1
ATOM 764 C CA . ASP A 1 95 ? 13.650 0.678 -8.659 1.00 91.12 95 ASP A CA 1
ATOM 765 C C . ASP A 1 95 ? 12.671 0.251 -9.759 1.00 91.12 95 ASP A C 1
ATOM 767 O O . ASP A 1 95 ? 12.637 -0.913 -10.161 1.00 91.12 95 ASP A O 1
ATOM 771 N N . MET A 1 96 ? 11.880 1.200 -10.250 1.00 85.00 96 MET A N 1
ATOM 772 C CA . MET A 1 96 ? 10.972 0.996 -11.375 1.00 85.00 96 MET A CA 1
ATOM 773 C C . MET A 1 96 ? 11.160 2.152 -12.359 1.00 85.00 96 MET A C 1
ATOM 775 O O . MET A 1 96 ? 11.210 3.309 -11.950 1.00 85.00 96 MET A O 1
ATOM 779 N N . ASP A 1 97 ? 11.308 1.838 -13.644 1.00 82.19 97 ASP A N 1
ATOM 780 C CA . ASP A 1 97 ? 11.522 2.806 -14.730 1.00 82.19 97 ASP A CA 1
ATOM 781 C C . ASP A 1 97 ? 10.274 3.008 -15.610 1.00 82.19 97 ASP A C 1
ATOM 783 O O . ASP A 1 97 ? 10.311 3.723 -16.612 1.00 82.19 97 ASP A O 1
ATOM 787 N N . PHE A 1 98 ? 9.148 2.412 -15.217 1.00 76.44 98 PHE A N 1
ATOM 788 C CA . PHE A 1 98 ? 7.846 2.549 -15.861 1.00 76.44 98 PHE A CA 1
ATOM 789 C C . PHE A 1 98 ? 6.769 2.870 -14.821 1.00 76.44 98 PHE A C 1
ATOM 791 O O . PHE A 1 98 ? 6.911 2.546 -13.649 1.00 76.44 98 PHE A O 1
ATOM 798 N N . PHE A 1 99 ? 5.664 3.486 -15.245 1.00 80.25 99 PHE A N 1
ATOM 799 C CA . PHE A 1 99 ? 4.545 3.790 -14.355 1.00 80.25 99 PHE A CA 1
ATOM 800 C C . PHE A 1 99 ? 3.275 3.068 -14.818 1.00 80.25 99 PHE A C 1
ATOM 802 O O . PHE A 1 99 ? 2.708 3.446 -15.849 1.00 80.25 99 PHE A O 1
ATOM 809 N N . PRO A 1 100 ? 2.840 2.008 -14.115 1.00 82.31 100 PRO A N 1
ATOM 810 C CA . PRO A 1 100 ? 1.677 1.244 -14.531 1.00 82.31 100 PRO A CA 1
ATOM 811 C C . PRO A 1 100 ? 0.376 2.007 -14.250 1.00 82.31 100 PRO A C 1
ATOM 813 O O . PRO A 1 100 ? 0.263 2.738 -13.271 1.00 82.31 100 PRO A O 1
ATOM 816 N N . ARG A 1 101 ? -0.635 1.807 -15.101 1.00 84.50 101 ARG A N 1
ATOM 817 C C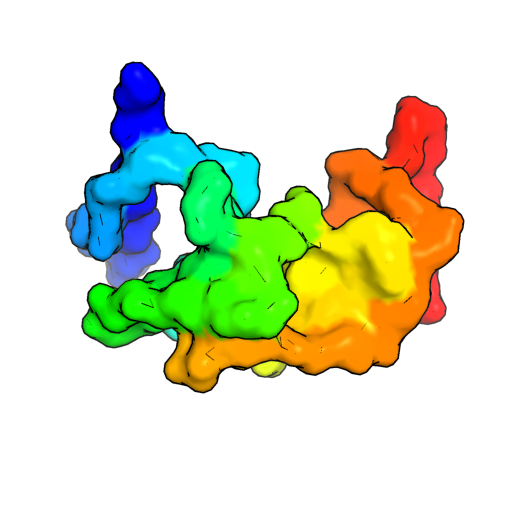A . ARG A 1 101 ? -2.019 2.256 -14.852 1.00 84.50 101 ARG A CA 1
ATOM 818 C C . ARG A 1 101 ? -2.740 1.384 -13.831 1.00 84.50 101 ARG A C 1
ATOM 820 O O . ARG A 1 101 ? -3.651 1.843 -13.149 1.00 84.50 101 ARG A O 1
ATOM 827 N N . SER A 1 102 ? -2.370 0.113 -13.804 1.00 83.88 102 SER A N 1
ATOM 828 C CA . SER A 1 102 ? -2.819 -0.895 -12.856 1.00 83.88 102 SER A CA 1
ATOM 829 C C . SER A 1 102 ? -1.753 -1.979 -12.796 1.00 83.88 102 SER A C 1
ATOM 831 O O . SER A 1 102 ? -1.100 -2.259 -13.808 1.00 83.88 102 SER A O 1
ATOM 833 N N . ILE A 1 103 ? -1.576 -2.566 -11.619 1.00 85.88 103 ILE A N 1
ATOM 834 C CA . ILE A 1 103 ? -0.603 -3.614 -11.335 1.00 85.88 103 ILE A CA 1
ATOM 835 C C . ILE A 1 103 ? 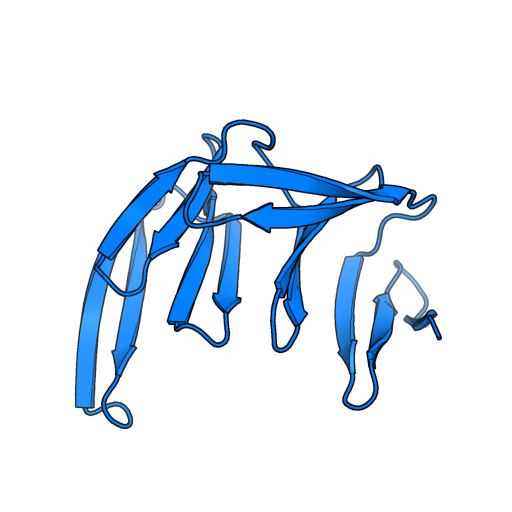-1.218 -4.601 -10.340 1.00 85.88 103 ILE A C 1
ATOM 837 O O . ILE A 1 103 ? -1.873 -4.173 -9.392 1.00 85.88 103 ILE A O 1
ATOM 841 N N . ILE A 1 104 ? -1.047 -5.903 -10.575 1.00 85.69 104 ILE A N 1
ATOM 842 C CA . ILE A 1 104 ? -1.593 -6.981 -9.737 1.00 85.69 104 ILE A CA 1
ATOM 843 C C . ILE A 1 104 ? -0.606 -8.150 -9.623 1.00 85.69 104 ILE A C 1
ATOM 845 O O . ILE A 1 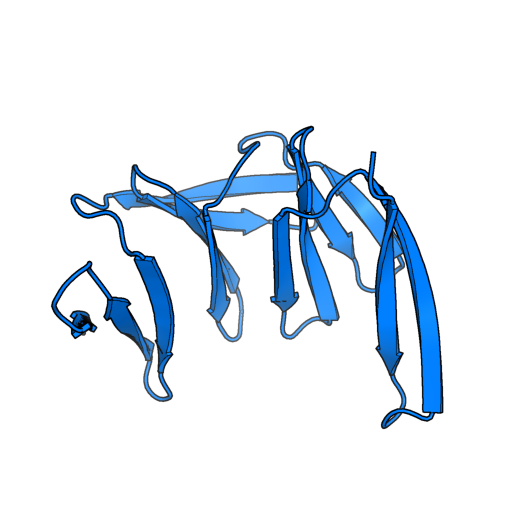104 ? 0.181 -8.395 -10.541 1.00 85.69 104 ILE A O 1
ATOM 849 N N . TYR A 1 105 ? -0.696 -8.909 -8.529 1.00 83.19 105 TYR A N 1
ATOM 850 C CA . TYR A 1 105 ? -0.069 -10.229 -8.415 1.00 83.19 105 TYR A CA 1
ATOM 851 C C . TYR A 1 105 ? -0.922 -11.300 -9.104 1.00 83.19 105 TYR A C 1
ATOM 853 O O . TYR A 1 105 ? -2.148 -11.284 -9.009 1.00 83.19 105 TYR A O 1
ATOM 861 N N . GLY A 1 106 ? -0.270 -12.235 -9.792 1.00 77.44 106 GLY A N 1
ATOM 862 C CA . GLY A 1 106 ? -0.872 -13.476 -10.275 1.00 77.44 106 GLY A CA 1
ATOM 863 C C . GLY A 1 106 ? -0.500 -14.687 -9.417 1.00 77.44 106 GLY A C 1
ATOM 864 O O . GLY A 1 106 ? 0.397 -14.622 -8.580 1.00 77.44 106 GLY A O 1
ATOM 865 N N . ASP A 1 107 ? -1.146 -15.822 -9.694 1.00 73.31 107 ASP A N 1
ATOM 866 C CA . ASP A 1 107 ? -1.134 -17.052 -8.876 1.00 73.31 107 ASP A CA 1
ATOM 867 C C . ASP A 1 107 ? 0.246 -17.709 -8.638 1.00 73.31 107 ASP A C 1
ATOM 869 O O . ASP A 1 107 ? 0.356 -18.646 -7.850 1.00 73.31 107 ASP A O 1
ATOM 873 N N . TYR A 1 108 ? 1.306 -17.251 -9.311 1.00 75.25 108 TYR A N 1
ATOM 874 C CA . TYR A 1 108 ? 2.649 -17.850 -9.254 1.00 75.25 108 TYR A CA 1
ATOM 875 C C . TYR A 1 108 ? 3.762 -16.831 -8.982 1.00 75.25 108 TYR A C 1
ATOM 877 O O . TYR A 1 108 ? 4.899 -17.031 -9.405 1.00 75.25 108 TYR A O 1
ATOM 885 N N . GLY A 1 109 ? 3.435 -15.715 -8.325 1.00 74.12 109 GLY A N 1
ATOM 886 C CA . GLY A 1 109 ? 4.390 -14.632 -8.052 1.00 74.12 109 GLY A CA 1
ATOM 887 C C . GLY A 1 109 ? 4.703 -13.756 -9.269 1.00 74.12 109 GLY A C 1
ATOM 888 O O . GLY A 1 109 ? 5.489 -12.819 -9.166 1.00 74.12 109 GLY A O 1
ATOM 889 N N . ASP A 1 110 ? 4.060 -14.030 -10.408 1.00 82.19 110 ASP A N 1
ATOM 890 C CA . ASP A 1 110 ? 4.076 -13.142 -11.565 1.00 82.19 110 ASP A CA 1
ATOM 891 C C . ASP A 1 110 ? 3.417 -11.808 -11.207 1.00 82.19 110 ASP A C 1
ATOM 893 O O . ASP A 1 110 ? 2.372 -11.781 -10.554 1.00 82.19 110 ASP A O 1
ATOM 897 N N . ILE A 1 111 ? 3.969 -10.710 -11.713 1.00 83.88 111 ILE A N 1
ATOM 898 C CA . ILE A 1 111 ? 3.341 -9.392 -11.605 1.00 83.88 111 ILE A CA 1
ATOM 899 C C . ILE A 1 111 ? 2.833 -8.992 -12.984 1.00 83.88 111 ILE A C 1
ATOM 901 O O . ILE A 1 111 ? 3.594 -8.937 -13.951 1.00 83.88 111 ILE A O 1
ATOM 905 N N . TYR A 1 112 ? 1.543 -8.695 -13.081 1.00 87.38 112 TYR A N 1
ATOM 906 C CA . TYR A 1 112 ? 0.934 -8.178 -14.300 1.00 87.38 112 TYR A CA 1
ATOM 907 C C . TYR A 1 112 ? 0.725 -6.683 -14.153 1.00 87.38 112 TYR A C 1
ATOM 909 O O . TYR A 1 112 ? 0.224 -6.229 -13.128 1.00 87.38 112 TYR A O 1
ATOM 917 N N . TYR A 1 113 ? 1.079 -5.917 -15.179 1.00 88.06 113 TYR A N 1
ATOM 918 C CA . TYR A 1 113 ? 0.841 -4.481 -15.185 1.00 88.06 113 TYR A CA 1
ATOM 919 C C . TYR A 1 113 ? 0.360 -3.991 -16.542 1.00 88.06 113 TYR A C 1
ATOM 921 O O . TYR A 1 113 ? 0.662 -4.580 -17.577 1.00 88.06 113 TYR A O 1
ATOM 929 N N . SER A 1 114 ? -0.401 -2.904 -16.536 1.00 89.38 114 SER A N 1
ATOM 930 C CA . SER A 1 114 ? -0.935 -2.281 -17.748 1.00 89.38 114 SER A CA 1
ATOM 931 C C . SER A 1 114 ? -0.325 -0.907 -17.991 1.00 89.38 114 SER A C 1
ATOM 933 O O . SER A 1 114 ? -0.040 -0.158 -17.054 1.00 89.38 114 SER A O 1
ATOM 935 N N . THR A 1 115 ? -0.145 -0.570 -19.263 1.00 85.56 115 THR A N 1
ATOM 936 C CA . THR A 1 115 ? 0.068 0.798 -19.747 1.00 85.56 115 THR A CA 1
ATOM 937 C C . THR A 1 115 ? -1.201 1.275 -20.456 1.00 85.56 115 THR A C 1
ATOM 939 O O . THR A 1 115 ? -2.232 0.606 -20.414 1.00 85.56 115 THR A O 1
ATOM 942 N N . ASP A 1 116 ? -1.149 2.433 -21.118 1.00 84.62 116 ASP A N 1
ATOM 943 C CA . ASP A 1 116 ? -2.297 2.955 -21.868 1.00 84.62 116 ASP A CA 1
ATOM 944 C C . ASP A 1 116 ? -2.774 2.008 -22.987 1.00 84.62 116 ASP A C 1
ATOM 946 O O . ASP A 1 116 ? -3.956 2.024 -23.322 1.00 84.62 116 ASP A O 1
ATOM 950 N N . ASN A 1 117 ? -1.883 1.183 -23.553 1.00 86.50 117 ASN A N 1
ATOM 951 C CA . ASN A 1 117 ? -2.192 0.372 -24.736 1.00 86.50 117 ASN A CA 1
ATOM 952 C C . ASN A 1 117 ? -1.966 -1.133 -24.550 1.00 86.50 117 ASN A C 1
ATOM 954 O O . ASN A 1 117 ? -2.505 -1.917 -25.327 1.00 86.50 117 ASN A O 1
ATOM 958 N N . ASP A 1 118 ? -1.192 -1.543 -23.544 1.00 90.69 118 ASP A N 1
ATOM 959 C CA . ASP A 1 118 ? -0.671 -2.905 -23.456 1.00 90.69 118 ASP A CA 1
ATOM 960 C C . ASP A 1 118 ? -0.733 -3.452 -22.024 1.00 90.69 118 ASP A C 1
ATOM 962 O O . ASP A 1 118 ? -0.753 -2.704 -21.045 1.00 90.69 118 ASP A O 1
ATOM 966 N N . ILE A 1 119 ? -0.732 -4.781 -21.905 1.00 88.19 119 ILE A N 1
ATOM 967 C CA . ILE A 1 119 ? -0.576 -5.502 -20.638 1.00 88.19 119 ILE A CA 1
ATOM 968 C C . ILE A 1 119 ? 0.715 -6.308 -20.716 1.00 88.19 119 ILE A C 1
ATOM 970 O O . ILE A 1 119 ? 0.947 -7.054 -21.668 1.00 88.19 119 ILE A O 1
ATOM 974 N N . PHE A 1 120 ? 1.534 -6.181 -19.685 1.00 87.31 120 PHE A N 1
ATOM 975 C CA . PHE A 1 120 ? 2.825 -6.828 -19.547 1.00 87.31 120 PHE A CA 1
ATOM 976 C C . PHE A 1 120 ? 2.804 -7.793 -18.363 1.00 87.31 120 PHE A C 1
ATOM 978 O O . PHE A 1 120 ? 2.034 -7.636 -17.415 1.00 87.31 120 PHE A O 1
ATOM 985 N N . ARG A 1 121 ? 3.686 -8.792 -18.420 1.00 84.94 121 ARG A N 1
ATOM 986 C CA . ARG A 1 121 ? 3.954 -9.734 -17.333 1.00 84.94 121 ARG A CA 1
ATOM 987 C C . ARG A 1 121 ? 5.431 -9.657 -16.973 1.00 84.94 121 ARG A C 1
ATOM 989 O O . ARG A 1 121 ? 6.276 -9.905 -17.833 1.00 84.94 121 ARG A O 1
ATOM 996 N N . LEU A 1 122 ? 5.719 -9.373 -15.712 1.00 74.69 122 LEU A N 1
ATOM 997 C CA . LEU A 1 122 ? 7.036 -9.514 -15.103 1.00 74.69 122 LEU A CA 1
ATOM 998 C C . LEU A 1 122 ? 7.136 -10.915 -14.503 1.00 74.69 122 LEU A C 1
ATOM 1000 O O . LEU A 1 122 ? 6.209 -11.367 -13.827 1.00 74.69 122 LEU A O 1
ATOM 1004 N N . ARG A 1 123 ? 8.240 -11.594 -14.806 1.00 64.06 123 ARG A N 1
ATOM 1005 C CA . ARG A 1 123 ? 8.610 -12.899 -14.256 1.00 64.06 123 ARG A CA 1
ATOM 1006 C C . ARG A 1 123 ? 9.811 -12.746 -13.344 1.00 64.06 123 ARG A C 1
ATOM 1008 O O . ARG A 1 123 ? 10.666 -11.899 -13.686 1.00 64.06 123 ARG A O 1
#

Foldseek 3Di:
DDWDWDWDADDVRPDIDGLDGADAWDAWDAEPQRKIWTADPAATWIQHPVSDIAGADAGGDAPYWEYDNVFIWGHDCQAIWTADRVNSYIDGDDGDPDDFPDWYADPPRWIWGHDPPDIDIDD

Sequence (123 aa):
ANTHMLYKVYDNFRTVAKVDNMKTVIEFEVDNQSNIHYVAMCGLYCITKDHEIVKNKDLNLVYHFLIDEERTLGVKEDGIYNIDCKNGTAEKLADMDFFPRSIIYGDYGDIYYSTDNDIFRLR

Secondary structure (DSSP, 8-state):
--EEEEEEEETTTTEEEEEEEEE-EEEEEE-TT--EEEEETTEEEEE-TT--EEE-SS-S--SEEEE-SS-EEEEETTEEEEEETTTTEEEEEEE-SS--SEEEE-TTS-EEEE-SS-EEEE-

pLDDT: mean 85.47, std 10.1, range [46.56, 97.94]

Organism: Pectinophora gossypiella (NCBI:txid13191)

Radius of gyration: 14.92 Å; chains: 1; bounding box: 36×35×41 Å